Protein AF-V7GQW2-F1 (afdb_monomer)

Structure (mmCIF, N/CA/C/O backbone):
data_AF-V7GQW2-F1
#
_entry.id   AF-V7GQW2-F1
#
loop_
_atom_site.group_PDB
_atom_site.id
_atom_site.type_symbol
_atom_site.label_atom_id
_atom_site.label_alt_id
_atom_site.label_comp_id
_atom_site.label_asym_id
_atom_site.label_entity_id
_atom_site.label_seq_id
_atom_site.pdbx_PDB_ins_code
_atom_site.Cartn_x
_atom_site.Cartn_y
_atom_site.Cartn_z
_atom_site.occupancy
_atom_site.B_iso_or_equiv
_atom_site.auth_seq_id
_atom_site.auth_comp_id
_atom_site.auth_asym_id
_atom_site.auth_atom_id
_atom_site.pdbx_PDB_model_num
ATOM 1 N N . MET A 1 1 ? 15.729 -12.150 -30.121 1.00 49.62 1 MET A N 1
ATOM 2 C CA . MET A 1 1 ? 15.744 -10.876 -29.378 1.00 49.62 1 MET A CA 1
ATOM 3 C C . MET A 1 1 ? 14.547 -10.900 -28.459 1.00 49.62 1 MET A C 1
ATOM 5 O O . MET A 1 1 ? 13.458 -11.187 -28.940 1.00 49.62 1 MET A O 1
ATOM 9 N N . THR A 1 2 ? 14.762 -10.714 -27.164 1.00 74.56 2 THR A N 1
ATOM 10 C CA . THR A 1 2 ? 13.705 -10.472 -26.179 1.00 74.56 2 THR A CA 1
ATOM 11 C C . THR A 1 2 ? 13.134 -9.072 -26.412 1.00 74.56 2 THR A C 1
ATOM 13 O O . THR A 1 2 ? 13.891 -8.141 -26.675 1.00 74.56 2 THR A O 1
ATOM 16 N N . GLN A 1 3 ? 11.809 -8.940 -26.402 1.00 83.50 3 GLN A N 1
ATOM 17 C CA . GLN A 1 3 ? 11.132 -7.644 -26.473 1.00 83.50 3 GLN A CA 1
ATOM 18 C C . GLN A 1 3 ? 11.280 -6.937 -25.112 1.00 83.50 3 GLN A C 1
ATOM 20 O O . GLN A 1 3 ? 11.062 -7.599 -24.096 1.00 83.50 3 GLN A O 1
ATOM 25 N N . PRO A 1 4 ? 11.663 -5.647 -25.069 1.00 86.12 4 PRO A N 1
ATOM 26 C CA . PRO A 1 4 ? 11.745 -4.891 -23.819 1.00 86.12 4 PRO A CA 1
ATOM 27 C C . PRO A 1 4 ? 10.350 -4.640 -23.228 1.00 86.12 4 PRO A C 1
ATOM 29 O O . PRO A 1 4 ? 9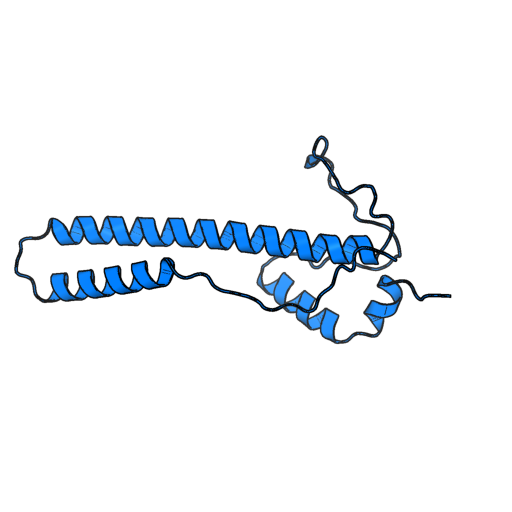.358 -4.611 -23.963 1.00 86.12 4 PRO A O 1
ATOM 32 N N . PHE A 1 5 ? 10.264 -4.458 -21.907 1.00 88.50 5 PHE A N 1
ATOM 33 C CA . PHE A 1 5 ? 8.983 -4.392 -21.191 1.00 88.50 5 PHE A CA 1
ATOM 34 C C . PHE A 1 5 ? 8.099 -3.232 -21.656 1.00 88.50 5 PHE A C 1
ATOM 36 O O . PHE A 1 5 ? 6.913 -3.444 -21.904 1.00 88.50 5 PHE A O 1
ATOM 43 N N . PHE A 1 6 ? 8.667 -2.040 -2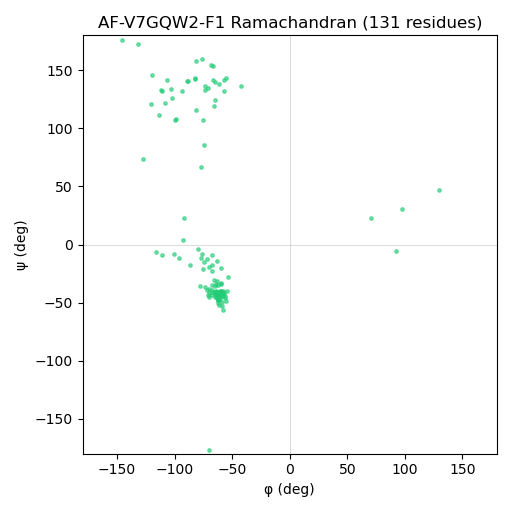1.858 1.00 86.75 6 PHE A N 1
ATOM 44 C CA . PHE A 1 6 ? 7.907 -0.876 -22.331 1.00 86.75 6 PHE A CA 1
ATOM 45 C C . PHE A 1 6 ? 7.140 -1.172 -23.636 1.00 86.75 6 PHE A C 1
ATOM 47 O O . PHE A 1 6 ? 5.966 -0.847 -23.765 1.00 86.75 6 PHE A O 1
ATOM 54 N N . ALA A 1 7 ? 7.765 -1.905 -24.566 1.00 84.44 7 ALA A N 1
ATOM 55 C CA . ALA A 1 7 ? 7.153 -2.278 -25.837 1.00 84.44 7 ALA A CA 1
ATOM 56 C C . ALA A 1 7 ? 6.115 -3.403 -25.700 1.00 84.44 7 ALA A C 1
ATOM 58 O O . ALA A 1 7 ? 5.318 -3.602 -26.612 1.00 84.44 7 ALA A O 1
ATOM 59 N N . PHE A 1 8 ? 6.162 -4.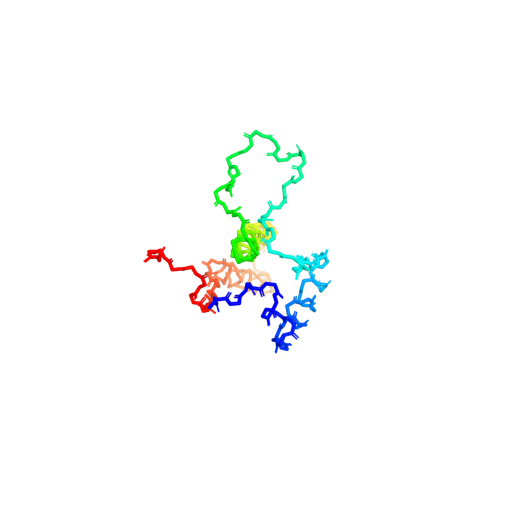197 -24.627 1.00 85.88 8 PHE A N 1
ATOM 60 C CA . PHE A 1 8 ? 5.138 -5.200 -24.318 1.00 85.88 8 PHE A CA 1
ATOM 61 C C . PHE A 1 8 ? 3.885 -4.549 -23.720 1.00 85.88 8 PHE A C 1
ATOM 63 O O . PHE A 1 8 ? 2.774 -4.980 -24.025 1.00 85.88 8 PHE A O 1
ATOM 70 N N . LEU A 1 9 ? 4.061 -3.499 -22.913 1.00 81.12 9 LEU A N 1
ATOM 71 C CA . LEU A 1 9 ? 2.987 -2.838 -22.173 1.00 81.12 9 LEU A CA 1
ATOM 72 C C . LEU A 1 9 ? 1.890 -2.266 -23.085 1.00 81.12 9 LEU A C 1
ATOM 74 O O . LEU A 1 9 ? 0.715 -2.346 -22.740 1.00 81.12 9 LEU A O 1
ATOM 78 N N . ASP A 1 10 ? 2.255 -1.789 -24.279 1.00 71.00 10 ASP A N 1
ATOM 79 C CA . ASP A 1 10 ? 1.309 -1.304 -25.298 1.00 71.00 10 ASP A CA 1
ATOM 80 C C . ASP A 1 10 ? 0.295 -2.367 -25.763 1.00 71.00 10 ASP A C 1
ATOM 82 O O . ASP A 1 10 ? -0.756 -2.035 -26.315 1.00 71.00 10 ASP A O 1
ATOM 86 N N . PHE A 1 11 ? 0.593 -3.652 -25.552 1.00 67.44 11 PHE A N 1
ATOM 87 C CA . PHE A 1 11 ? -0.273 -4.769 -25.930 1.00 67.44 11 PHE A CA 1
ATOM 88 C C . PHE A 1 11 ? -1.085 -5.337 -24.757 1.00 67.44 11 PHE A C 1
ATOM 90 O O . PHE A 1 11 ? -1.963 -6.172 -24.988 1.00 67.44 11 PHE A O 1
ATOM 97 N N . ASP A 1 12 ? -0.820 -4.906 -23.518 1.00 74.69 12 ASP A N 1
ATOM 98 C CA . ASP A 1 12 ? -1.496 -5.408 -22.321 1.00 74.69 12 ASP A CA 1
ATOM 99 C C . ASP A 1 12 ? -2.604 -4.445 -21.866 1.00 74.69 12 ASP A C 1
ATOM 101 O O . ASP A 1 12 ? -2.360 -3.380 -21.297 1.00 74.69 12 ASP A O 1
ATOM 105 N N . SER A 1 13 ? -3.860 -4.848 -22.080 1.00 63.03 13 SER A N 1
ATOM 106 C CA . SER A 1 13 ? -5.039 -4.066 -21.691 1.00 63.03 13 SER A CA 1
ATOM 107 C C . SER A 1 13 ? -5.172 -3.843 -20.179 1.00 63.03 13 SER A C 1
ATOM 109 O O . SER A 1 13 ? -5.964 -3.002 -19.765 1.00 63.03 13 SER A O 1
ATOM 111 N N . ASN A 1 14 ? -4.428 -4.574 -19.342 1.00 78.44 14 ASN A N 1
ATOM 112 C CA . ASN A 1 14 ? -4.492 -4.421 -17.886 1.00 78.44 14 ASN A CA 1
ATOM 113 C C . ASN A 1 14 ? -3.737 -3.182 -17.381 1.00 78.44 14 ASN A C 1
ATOM 115 O O . ASN A 1 14 ? -3.895 -2.800 -16.219 1.00 78.44 14 ASN A O 1
ATOM 119 N N . TRP A 1 15 ? -2.925 -2.532 -18.224 1.00 85.12 15 TRP A N 1
ATOM 120 C CA . TRP A 1 15 ? -2.231 -1.310 -17.822 1.00 85.12 15 TRP A CA 1
ATOM 121 C C . TRP A 1 15 ? -3.208 -0.164 -17.514 1.00 85.12 15 TRP A C 1
ATOM 123 O O . TRP A 1 15 ? -2.990 0.606 -16.578 1.00 85.12 15 TRP A O 1
ATOM 133 N N . ASP A 1 16 ? -4.334 -0.089 -18.224 1.00 86.56 16 ASP A N 1
ATOM 134 C CA . ASP A 1 16 ? -5.351 0.936 -17.975 1.00 86.56 16 ASP A CA 1
ATOM 135 C C . ASP A 1 16 ? -6.048 0.759 -16.616 1.00 86.56 16 ASP A C 1
ATOM 137 O O . ASP A 1 16 ? -6.310 1.749 -15.931 1.00 86.56 16 ASP A O 1
ATOM 141 N N . ASP A 1 17 ? -6.253 -0.479 -16.157 1.00 89.31 17 ASP A N 1
ATOM 142 C CA . ASP A 1 17 ? -6.793 -0.749 -14.818 1.00 89.31 17 ASP A CA 1
ATOM 143 C C . ASP A 1 17 ? -5.837 -0.265 -13.717 1.00 89.31 17 ASP A C 1
ATOM 145 O O . ASP A 1 17 ? -6.266 0.331 -12.721 1.00 89.31 17 ASP A O 1
ATOM 149 N N . ALA A 1 18 ? -4.526 -0.456 -13.910 1.00 89.38 18 ALA A N 1
ATOM 150 C CA . ALA A 1 18 ? -3.515 0.062 -12.993 1.00 89.38 18 ALA A CA 1
ATOM 151 C C . ALA A 1 18 ? -3.516 1.601 -12.960 1.00 89.38 18 ALA A C 1
ATOM 153 O O . ALA A 1 18 ? -3.507 2.186 -11.873 1.00 89.38 18 ALA A O 1
ATOM 154 N N . LYS A 1 19 ? -3.612 2.268 -14.122 1.00 90.75 19 LYS A N 1
ATOM 155 C CA . LYS A 1 19 ? -3.734 3.736 -14.196 1.00 90.75 19 LYS A CA 1
ATOM 156 C C . LYS A 1 19 ? -4.973 4.247 -13.467 1.00 90.75 19 LYS A C 1
ATOM 158 O O . LYS A 1 19 ? -4.882 5.244 -12.756 1.00 90.75 19 LYS A O 1
ATOM 163 N N . ILE A 1 20 ? -6.119 3.574 -13.609 1.00 92.06 20 ILE A N 1
ATOM 164 C CA . ILE A 1 20 ? -7.357 3.953 -12.910 1.00 92.06 20 ILE A CA 1
ATOM 165 C C . ILE A 1 20 ? -7.156 3.875 -11.394 1.00 92.06 20 ILE A C 1
ATOM 167 O O . ILE A 1 20 ? -7.512 4.816 -10.683 1.00 92.06 20 ILE A O 1
ATOM 171 N N . ALA A 1 21 ? -6.568 2.786 -10.891 1.00 93.00 21 ALA A N 1
ATOM 172 C CA . ALA A 1 21 ? -6.319 2.621 -9.461 1.00 93.00 21 ALA A CA 1
ATOM 173 C C . ALA A 1 21 ? -5.361 3.692 -8.908 1.00 93.00 21 ALA A C 1
ATOM 175 O O . ALA A 1 21 ? -5.631 4.271 -7.853 1.00 93.00 21 ALA A O 1
ATOM 176 N N . LEU A 1 22 ? -4.280 3.995 -9.633 1.00 94.81 22 LEU A N 1
ATOM 177 C CA . LEU A 1 22 ? -3.325 5.046 -9.268 1.00 94.81 22 LEU A CA 1
ATOM 178 C C . LEU A 1 22 ? -3.975 6.435 -9.303 1.00 94.81 22 LEU A C 1
ATOM 180 O O . LEU A 1 22 ? -3.880 7.178 -8.326 1.00 94.81 22 LEU A O 1
ATOM 184 N N . GLY A 1 23 ? -4.747 6.737 -10.348 1.00 94.94 23 GLY A N 1
ATOM 185 C CA . GLY A 1 23 ? -5.498 7.986 -10.458 1.00 94.94 23 GLY A CA 1
ATOM 186 C C . GLY A 1 23 ? -6.522 8.167 -9.332 1.00 94.94 23 GLY A C 1
ATOM 187 O O . GLY A 1 23 ? -6.624 9.250 -8.761 1.00 94.94 23 GLY A O 1
ATOM 188 N N . MET A 1 24 ? -7.230 7.103 -8.929 1.00 95.50 24 MET A N 1
ATOM 189 C CA . MET A 1 24 ? -8.119 7.131 -7.755 1.00 95.50 24 MET A CA 1
ATOM 190 C C . MET A 1 24 ? -7.366 7.384 -6.444 1.00 95.50 24 MET A C 1
ATOM 192 O O . MET A 1 24 ? -7.919 7.994 -5.528 1.00 95.50 24 MET A O 1
ATOM 196 N N . ALA A 1 25 ? -6.116 6.928 -6.350 1.00 95.44 25 ALA A N 1
ATOM 197 C CA . ALA A 1 25 ? -5.230 7.207 -5.225 1.00 95.44 25 ALA A CA 1
ATOM 198 C C . ALA A 1 25 ? -4.579 8.604 -5.296 1.00 95.44 25 ALA A C 1
ATOM 200 O O . ALA A 1 25 ? -3.883 8.988 -4.357 1.00 95.44 25 ALA A O 1
ATOM 201 N N . GLY A 1 26 ? -4.806 9.368 -6.373 1.00 96.12 26 GLY A N 1
ATOM 202 C CA . GLY A 1 26 ? -4.167 10.664 -6.610 1.00 96.12 26 GLY A CA 1
ATOM 203 C C . GLY A 1 26 ? -2.676 10.557 -6.943 1.00 96.12 26 GLY A C 1
ATOM 204 O O . GLY A 1 26 ? -1.935 11.510 -6.717 1.00 96.12 26 GLY A O 1
ATOM 205 N N . ILE A 1 27 ? -2.235 9.395 -7.429 1.00 94.88 27 ILE A N 1
ATOM 206 C CA . ILE A 1 27 ? -0.860 9.122 -7.845 1.00 94.88 27 ILE A CA 1
ATOM 207 C C . ILE A 1 27 ? -0.819 9.190 -9.370 1.00 94.88 27 ILE A C 1
ATOM 209 O O . ILE A 1 27 ? -1.589 8.498 -10.037 1.00 94.88 27 ILE A O 1
ATOM 213 N N . GLU A 1 28 ? 0.083 10.004 -9.914 1.00 92.81 28 GLU A N 1
ATOM 214 C CA . GLU A 1 28 ? 0.322 10.028 -11.356 1.00 92.81 28 GLU A CA 1
ATOM 215 C C . GLU A 1 28 ? 0.903 8.672 -11.794 1.00 92.81 28 GLU A C 1
ATOM 217 O O . GLU A 1 28 ? 1.902 8.230 -11.210 1.00 92.81 28 GLU A O 1
ATOM 222 N N . PRO A 1 29 ? 0.289 7.969 -12.764 1.00 90.38 29 PRO A N 1
ATOM 223 C CA . PRO A 1 29 ? 0.814 6.695 -13.229 1.00 90.38 29 PRO A CA 1
ATOM 224 C C . PRO A 1 29 ? 2.218 6.849 -13.834 1.00 90.38 29 PRO A C 1
ATOM 226 O O . PRO A 1 29 ? 2.452 7.792 -14.586 1.00 90.38 29 PRO A O 1
ATOM 229 N N . PRO A 1 30 ? 3.156 5.928 -13.555 1.00 88.31 30 PRO A N 1
ATOM 230 C CA . PRO A 1 30 ? 4.479 5.974 -14.165 1.00 88.31 30 PRO A CA 1
ATOM 231 C C . PRO A 1 30 ? 4.397 5.717 -15.670 1.00 88.31 30 PRO A C 1
ATOM 233 O O . PRO A 1 30 ? 3.650 4.851 -16.120 1.00 88.31 30 PRO A O 1
ATOM 236 N N . GLU A 1 31 ? 5.204 6.428 -16.447 1.00 86.50 31 GLU A N 1
ATOM 237 C CA . GLU A 1 31 ? 5.306 6.208 -17.887 1.00 86.50 31 GLU A CA 1
ATOM 238 C C . GLU A 1 31 ? 6.382 5.155 -18.205 1.00 86.50 31 GLU A C 1
ATOM 240 O O . GLU A 1 31 ? 7.445 5.090 -17.581 1.00 86.50 31 GLU A O 1
ATOM 245 N N . PHE A 1 32 ? 6.089 4.303 -19.189 1.00 88.56 32 PHE A N 1
ATOM 246 C CA . PHE A 1 32 ? 7.031 3.340 -19.759 1.00 88.56 32 PHE A CA 1
ATOM 247 C C . PHE A 1 32 ? 7.047 3.532 -21.277 1.00 88.56 32 PHE A C 1
ATOM 249 O O . PHE A 1 32 ? 6.463 2.748 -22.015 1.00 88.56 32 PHE A O 1
ATOM 256 N N . ASP A 1 33 ? 7.667 4.616 -21.730 1.00 88.94 33 ASP A N 1
ATOM 257 C CA . ASP A 1 33 ? 7.798 4.992 -23.144 1.00 88.94 33 ASP A CA 1
ATOM 258 C C . ASP A 1 33 ? 9.137 4.550 -23.765 1.00 88.94 33 ASP A C 1
ATOM 260 O O . ASP A 1 33 ? 9.308 4.557 -24.985 1.00 88.94 33 ASP A O 1
ATOM 264 N N . ASP A 1 34 ? 10.077 4.125 -22.923 1.00 89.69 34 ASP A N 1
ATOM 265 C CA . ASP A 1 34 ? 11.401 3.656 -23.303 1.00 89.69 34 ASP A CA 1
ATOM 266 C C . ASP A 1 34 ? 11.924 2.537 -22.399 1.00 89.69 34 ASP A C 1
ATOM 268 O O . ASP A 1 34 ? 11.313 2.181 -21.391 1.00 89.69 34 ASP A O 1
ATOM 272 N N . ASP A 1 35 ? 13.100 2.011 -22.752 1.00 92.31 35 ASP A N 1
ATOM 273 C CA . ASP A 1 35 ? 13.777 0.951 -22.009 1.00 92.31 35 ASP A CA 1
ATOM 274 C C . ASP A 1 35 ? 14.771 1.456 -20.951 1.00 92.31 35 ASP A C 1
ATOM 276 O O . ASP A 1 35 ? 15.709 0.742 -20.615 1.00 92.31 35 ASP A O 1
ATOM 280 N N . ARG A 1 36 ? 14.643 2.692 -20.450 1.00 91.69 36 ARG A N 1
ATOM 281 C CA . ARG A 1 36 ? 15.534 3.190 -19.387 1.00 91.69 36 ARG A CA 1
ATOM 282 C C . ARG A 1 36 ? 15.160 2.603 -18.022 1.00 91.69 36 ARG A C 1
ATOM 284 O O . ARG A 1 36 ? 14.030 2.186 -17.785 1.00 91.69 36 ARG A O 1
ATOM 291 N N . GLY A 1 37 ? 16.120 2.632 -17.101 1.00 90.88 37 GLY A N 1
ATOM 292 C CA . GLY A 1 37 ? 15.910 2.331 -15.686 1.00 90.88 37 GLY A CA 1
ATOM 293 C C . GLY A 1 37 ? 15.088 3.397 -14.942 1.00 90.88 37 GLY A C 1
ATOM 294 O O . GLY A 1 37 ? 14.607 4.360 -15.550 1.00 90.88 37 GLY A O 1
ATOM 295 N N . PRO A 1 38 ? 14.905 3.232 -13.619 1.00 91.44 38 PRO A N 1
ATOM 296 C CA . PRO A 1 38 ? 14.244 4.21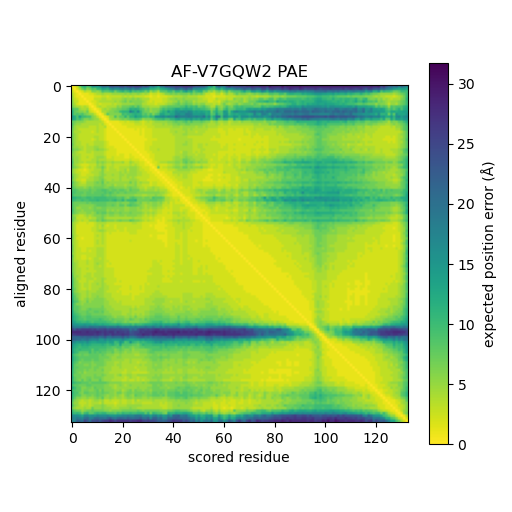6 -12.772 1.00 91.44 38 PRO A CA 1
ATOM 297 C C . PRO A 1 38 ? 15.040 5.522 -12.693 1.00 91.44 38 PRO A C 1
ATOM 299 O O . PRO A 1 38 ? 16.264 5.523 -12.556 1.00 91.44 38 PRO A O 1
ATOM 302 N N . GLU A 1 39 ? 14.315 6.636 -12.730 1.00 89.12 39 GLU A N 1
ATOM 303 C CA . GLU A 1 39 ? 14.859 7.968 -12.485 1.00 89.12 39 GLU A CA 1
ATOM 304 C C . GLU A 1 39 ? 14.461 8.417 -11.081 1.00 89.12 39 GLU A C 1
ATOM 306 O O . GLU A 1 39 ? 13.310 8.266 -10.669 1.00 89.12 39 GLU A O 1
ATOM 311 N N . PHE A 1 40 ? 15.426 8.952 -10.336 1.00 89.56 40 PHE A N 1
ATOM 312 C CA . PHE A 1 40 ? 15.218 9.369 -8.956 1.00 89.56 40 PHE A CA 1
ATOM 313 C C . PHE A 1 40 ? 15.289 10.892 -8.854 1.00 89.56 40 PHE A C 1
ATOM 315 O O . PHE A 1 40 ? 16.230 11.488 -9.389 1.00 89.56 40 PHE A O 1
ATOM 322 N N . PRO A 1 41 ? 14.326 11.533 -8.176 1.00 88.44 41 PRO A N 1
ATOM 323 C CA . PRO A 1 41 ? 14.384 12.964 -7.932 1.00 88.44 41 PRO A CA 1
ATOM 324 C C . PRO A 1 41 ? 15.544 13.316 -6.987 1.00 88.44 41 PRO A C 1
ATOM 326 O O . PRO A 1 41 ? 15.999 12.498 -6.182 1.00 88.44 41 PRO A O 1
ATOM 329 N N . SER A 1 42 ? 16.049 14.547 -7.105 1.00 88.62 42 SER A N 1
ATOM 330 C CA . SER A 1 42 ? 17.255 14.996 -6.394 1.00 88.62 42 SER A CA 1
ATOM 331 C C . SER A 1 42 ? 17.080 15.090 -4.875 1.00 88.62 42 SER A C 1
ATOM 333 O O . SER A 1 42 ? 18.058 15.116 -4.138 1.00 88.62 42 SER A O 1
ATOM 335 N N . ASP A 1 43 ? 15.847 15.122 -4.375 1.00 91.38 43 ASP A N 1
ATOM 336 C CA . ASP A 1 43 ? 15.543 15.078 -2.942 1.00 91.38 43 ASP A CA 1
ATOM 337 C C . ASP A 1 43 ? 15.783 13.697 -2.309 1.00 91.38 43 ASP A C 1
ATOM 339 O O . ASP A 1 43 ? 15.846 13.591 -1.084 1.00 91.38 43 ASP A O 1
ATOM 343 N N . LEU A 1 44 ? 15.979 12.657 -3.125 1.00 89.19 44 LEU A N 1
ATOM 344 C CA . LEU A 1 44 ? 16.416 11.332 -2.682 1.00 89.19 44 LEU A CA 1
ATOM 345 C C . LEU A 1 44 ? 17.944 11.154 -2.744 1.00 89.19 44 LEU A C 1
ATOM 347 O O . LEU A 1 44 ? 18.446 10.060 -2.466 1.00 89.19 44 LEU A O 1
ATOM 351 N N . GLU A 1 45 ? 18.701 12.201 -3.095 1.00 82.81 45 GLU A N 1
ATOM 352 C CA . GLU A 1 45 ? 20.165 12.156 -3.084 1.00 82.81 45 GLU A CA 1
ATOM 353 C C . GLU A 1 45 ? 20.702 11.788 -1.690 1.00 82.81 45 GLU A C 1
ATOM 355 O O . GLU A 1 45 ? 20.307 12.343 -0.665 1.00 82.81 45 GLU A O 1
ATOM 360 N N . GLY A 1 46 ? 21.638 10.835 -1.656 1.00 84.06 46 GLY A N 1
ATOM 361 C CA . GLY A 1 46 ? 22.245 10.330 -0.420 1.00 84.06 46 GLY A CA 1
ATOM 362 C C . GLY A 1 46 ? 21.558 9.101 0.182 1.00 84.06 46 GLY A C 1
ATOM 363 O O . GLY A 1 46 ? 22.097 8.525 1.129 1.00 84.06 46 GLY A O 1
ATOM 364 N N . LEU A 1 47 ? 20.424 8.660 -0.371 1.00 90.25 47 LEU A N 1
ATOM 365 C CA . LEU A 1 47 ? 19.844 7.352 -0.063 1.00 90.25 47 LEU A CA 1
ATOM 366 C C . LEU A 1 47 ? 20.524 6.235 -0.869 1.00 90.25 47 LEU A C 1
ATOM 368 O O . LEU A 1 47 ? 21.117 6.465 -1.924 1.00 90.25 47 LEU A O 1
ATOM 372 N N . GLU A 1 48 ? 20.418 5.000 -0.375 1.00 89.81 48 GLU A 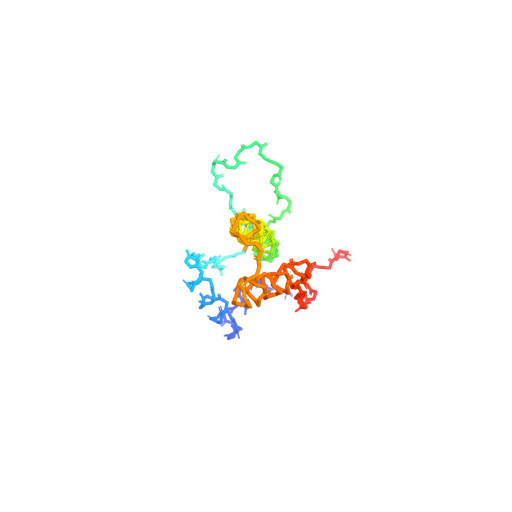N 1
ATOM 373 C CA . GLU A 1 48 ? 20.834 3.809 -1.118 1.00 89.81 48 GLU A CA 1
ATOM 374 C C . GLU A 1 48 ? 19.807 3.513 -2.220 1.00 89.81 48 GLU A C 1
ATOM 376 O O . GLU A 1 48 ? 18.841 2.775 -2.030 1.00 89.81 48 GLU A O 1
ATOM 381 N N . LEU A 1 49 ? 19.987 4.161 -3.372 1.00 89.56 49 LEU A N 1
ATOM 382 C CA . LEU A 1 49 ? 19.123 3.993 -4.535 1.00 89.56 49 LEU A CA 1
ATOM 383 C C . LEU A 1 49 ? 19.531 2.743 -5.332 1.00 89.56 49 LEU A C 1
ATOM 385 O O . LEU A 1 49 ? 20.728 2.480 -5.489 1.00 89.56 49 LEU A O 1
ATOM 389 N N . PRO A 1 50 ? 18.575 1.977 -5.889 1.00 89.38 50 PRO A N 1
ATOM 390 C CA . PRO A 1 50 ? 18.856 0.762 -6.650 1.00 89.38 50 PRO A CA 1
ATOM 391 C C . PRO A 1 50 ? 19.351 1.091 -8.069 1.00 89.38 50 PRO A C 1
ATOM 393 O O . PRO A 1 50 ? 18.715 0.775 -9.069 1.00 89.38 50 PRO A O 1
ATOM 396 N N . THR A 1 51 ? 20.535 1.696 -8.162 1.00 86.12 51 THR A N 1
ATOM 397 C CA . THR A 1 51 ? 21.176 2.133 -9.417 1.00 86.12 51 THR A CA 1
ATOM 398 C C . THR A 1 51 ? 21.610 0.986 -10.333 1.00 86.12 51 THR A C 1
ATOM 400 O O . THR A 1 51 ? 21.998 1.220 -11.473 1.00 86.12 51 THR A O 1
ATOM 403 N N . HIS A 1 52 ? 21.543 -0.258 -9.850 1.00 88.25 52 HIS A N 1
ATOM 404 C CA . HIS A 1 52 ? 21.790 -1.462 -10.643 1.00 88.25 52 HIS A CA 1
ATOM 405 C C . HIS A 1 52 ? 20.634 -1.802 -11.597 1.00 88.25 52 HIS A C 1
ATOM 407 O O . HIS A 1 52 ? 20.820 -2.622 -12.491 1.00 88.25 52 HIS A O 1
ATOM 413 N N . LEU A 1 53 ? 19.453 -1.205 -11.408 1.00 91.56 53 LEU A N 1
ATOM 414 C CA . LEU A 1 53 ? 18.315 -1.354 -12.309 1.00 91.56 53 LEU A CA 1
ATOM 415 C C . LEU A 1 53 ? 18.503 -0.403 -13.490 1.00 91.56 53 LEU A C 1
ATOM 417 O O . LEU A 1 53 ? 18.535 0.813 -13.311 1.00 91.56 53 LEU A O 1
ATOM 421 N N . THR A 1 54 ? 18.656 -0.949 -14.693 1.00 91.31 54 THR A N 1
ATOM 422 C CA . THR A 1 54 ? 19.050 -0.161 -15.872 1.00 91.31 54 THR A CA 1
ATOM 423 C C . THR A 1 54 ? 18.000 -0.117 -16.973 1.00 91.31 54 THR A C 1
ATOM 425 O O . THR A 1 54 ? 18.201 0.614 -17.940 1.00 91.31 54 THR A O 1
ATOM 428 N N . ASP A 1 55 ? 16.908 -0.872 -16.838 1.00 92.75 55 ASP A N 1
ATOM 429 C CA . ASP A 1 55 ? 15.912 -1.081 -17.887 1.00 92.75 55 ASP A CA 1
ATOM 430 C C . ASP A 1 55 ? 14.457 -0.879 -17.424 1.00 92.75 55 ASP A C 1
ATOM 432 O O . ASP A 1 55 ? 14.163 -0.679 -16.237 1.00 92.75 55 ASP A O 1
ATOM 436 N N . SER A 1 56 ? 13.530 -0.918 -18.389 1.00 91.88 56 SER A N 1
ATOM 437 C CA . SER A 1 56 ? 12.110 -0.647 -18.135 1.00 91.88 56 SER A CA 1
ATOM 438 C C . SER A 1 56 ? 11.445 -1.680 -17.230 1.00 91.88 56 SER A C 1
ATOM 440 O O . SER A 1 56 ? 10.541 -1.328 -16.469 1.00 91.88 56 SER A O 1
ATOM 442 N N . ILE A 1 57 ? 11.903 -2.937 -17.263 1.00 92.81 57 ILE A N 1
ATOM 443 C CA . ILE A 1 57 ? 11.402 -3.973 -16.357 1.00 92.81 57 ILE A CA 1
ATOM 444 C C . ILE A 1 57 ? 11.876 -3.711 -14.928 1.00 92.81 57 ILE A C 1
ATOM 446 O O . ILE A 1 57 ? 11.048 -3.702 -14.022 1.00 92.81 57 ILE A O 1
ATOM 450 N N . GLY A 1 58 ? 13.152 -3.370 -14.717 1.00 92.69 58 GLY A N 1
ATOM 451 C CA . GLY A 1 58 ? 13.656 -2.984 -13.400 1.00 92.69 58 GLY A CA 1
ATOM 452 C C . GLY A 1 58 ? 12.905 -1.780 -12.825 1.00 92.69 58 GLY A C 1
ATOM 453 O O . GLY A 1 58 ? 12.540 -1.776 -11.647 1.00 92.69 58 GLY A O 1
ATOM 454 N N . ARG A 1 59 ? 12.586 -0.786 -13.666 1.00 92.56 59 ARG A N 1
ATOM 455 C CA . ARG A 1 59 ? 11.736 0.354 -13.283 1.00 92.56 59 ARG A CA 1
ATOM 456 C C . ARG A 1 59 ? 10.327 -0.089 -12.865 1.00 92.56 59 ARG A C 1
ATOM 458 O O . ARG A 1 59 ? 9.817 0.389 -11.849 1.00 92.56 59 ARG A O 1
ATOM 465 N N . ALA A 1 60 ? 9.705 -1.013 -13.597 1.00 92.44 60 ALA A N 1
ATOM 466 C CA . ALA A 1 60 ? 8.368 -1.523 -13.281 1.00 92.44 60 ALA A CA 1
ATOM 467 C C . ALA A 1 60 ? 8.353 -2.340 -11.981 1.00 92.44 60 ALA A C 1
ATOM 469 O O . ALA A 1 60 ? 7.495 -2.140 -11.122 1.00 92.44 60 ALA A O 1
ATOM 470 N N . GLU A 1 61 ? 9.341 -3.210 -11.790 1.00 94.00 61 GLU A N 1
ATOM 471 C CA . GLU A 1 61 ? 9.467 -4.014 -10.579 1.00 94.00 61 GLU A CA 1
ATOM 472 C C . GLU A 1 61 ? 9.691 -3.154 -9.327 1.00 94.00 61 GLU A C 1
ATOM 474 O O . GLU A 1 61 ? 9.078 -3.412 -8.287 1.00 94.00 61 GLU A O 1
ATOM 479 N N . LEU A 1 62 ? 10.547 -2.127 -9.425 1.00 93.62 62 LEU A N 1
ATOM 480 C CA . LEU A 1 62 ? 10.779 -1.168 -8.344 1.00 93.62 62 LEU A CA 1
ATOM 481 C C . LEU A 1 62 ? 9.510 -0.376 -8.018 1.00 93.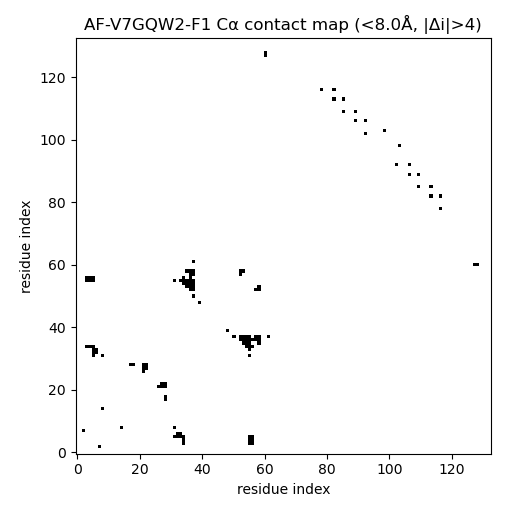62 62 LEU A C 1
ATOM 483 O O . LEU A 1 62 ? 9.197 -0.171 -6.848 1.00 93.62 62 LEU A O 1
ATOM 487 N N . THR A 1 63 ? 8.752 0.026 -9.041 1.00 93.38 63 THR A N 1
ATOM 488 C CA . THR A 1 63 ? 7.468 0.719 -8.863 1.00 93.38 63 THR A CA 1
ATOM 489 C C . THR A 1 63 ? 6.525 -0.095 -7.977 1.00 93.38 63 THR A C 1
ATOM 491 O O . THR A 1 63 ? 5.969 0.438 -7.015 1.00 93.38 63 THR A O 1
ATOM 494 N N . VAL A 1 64 ? 6.365 -1.394 -8.259 1.00 94.00 64 VAL A N 1
ATOM 495 C CA . VAL A 1 64 ? 5.504 -2.276 -7.455 1.00 94.00 64 VAL A CA 1
ATOM 496 C C . VAL A 1 64 ? 5.987 -2.342 -6.004 1.00 94.00 64 VAL A C 1
ATOM 498 O O . VAL A 1 64 ? 5.172 -2.221 -5.089 1.00 94.00 64 VAL A O 1
ATOM 501 N N . GLU A 1 65 ? 7.295 -2.473 -5.768 1.00 94.00 65 GLU A N 1
ATOM 502 C CA . GLU A 1 65 ? 7.852 -2.483 -4.408 1.00 94.00 65 GLU A CA 1
ATOM 503 C C . GLU A 1 65 ? 7.567 -1.185 -3.649 1.00 94.00 65 GLU A C 1
ATOM 505 O O . GLU A 1 65 ? 7.084 -1.233 -2.516 1.00 94.00 65 GLU A O 1
ATOM 510 N N . CYS A 1 66 ? 7.794 -0.030 -4.278 1.00 93.75 66 CYS A N 1
ATOM 511 C CA . CYS A 1 66 ? 7.523 1.267 -3.666 1.00 93.75 66 CYS A CA 1
ATOM 512 C C . CYS A 1 66 ? 6.035 1.445 -3.324 1.00 93.75 66 CYS A C 1
ATOM 514 O O . CYS A 1 66 ? 5.711 1.939 -2.243 1.00 93.75 66 CYS A O 1
ATOM 516 N N . LEU A 1 67 ? 5.121 1.010 -4.200 1.00 94.88 67 LEU A N 1
ATOM 517 C CA . LEU A 1 67 ? 3.679 1.074 -3.944 1.00 94.88 67 LEU A CA 1
ATOM 518 C C . LEU A 1 67 ? 3.260 0.177 -2.773 1.00 94.88 67 LEU A C 1
ATOM 520 O O . LEU A 1 67 ? 2.447 0.591 -1.944 1.00 94.88 67 LEU A O 1
ATOM 524 N N . LEU A 1 68 ? 3.822 -1.030 -2.667 1.00 94.75 68 LEU A N 1
ATOM 525 C CA . LEU A 1 68 ? 3.540 -1.936 -1.551 1.00 94.75 68 LEU A CA 1
ATOM 526 C C . LEU A 1 68 ? 4.085 -1.404 -0.225 1.00 94.75 68 LEU A C 1
ATOM 528 O O . LEU A 1 68 ? 3.384 -1.473 0.789 1.00 94.75 68 LEU A O 1
ATOM 532 N N . GLU A 1 69 ? 5.290 -0.837 -0.229 1.00 95.38 69 GLU A N 1
ATOM 533 C CA . GLU A 1 69 ? 5.889 -0.210 0.951 1.00 95.38 69 GLU A CA 1
ATOM 534 C C . GLU A 1 69 ? 5.055 0.995 1.414 1.00 95.38 69 GLU A C 1
ATOM 536 O O . GLU A 1 69 ? 4.694 1.105 2.593 1.00 95.38 69 GLU A O 1
ATOM 541 N N . ALA A 1 70 ? 4.655 1.860 0.476 1.00 95.75 70 ALA A N 1
ATOM 542 C CA . ALA A 1 70 ? 3.808 3.016 0.751 1.00 95.75 70 ALA A CA 1
ATOM 543 C C . ALA A 1 70 ? 2.433 2.600 1.300 1.00 95.75 70 ALA A C 1
ATOM 545 O O . ALA A 1 70 ? 1.993 3.115 2.333 1.00 95.75 70 ALA A O 1
ATOM 546 N N . ALA A 1 71 ? 1.770 1.629 0.663 1.00 95.69 71 ALA A N 1
ATOM 547 C CA . ALA A 1 71 ? 0.478 1.114 1.109 1.00 95.69 71 ALA A CA 1
ATOM 548 C C . ALA A 1 71 ? 0.565 0.478 2.505 1.00 95.69 71 ALA A C 1
ATOM 550 O O . ALA A 1 71 ? -0.297 0.725 3.353 1.00 95.69 71 ALA A O 1
ATOM 551 N N . THR A 1 72 ? 1.623 -0.294 2.773 1.00 95.44 72 THR A N 1
ATOM 552 C CA . THR A 1 72 ? 1.874 -0.924 4.078 1.00 95.44 72 THR A CA 1
ATOM 553 C C . THR A 1 72 ? 2.070 0.129 5.165 1.00 95.44 72 THR A C 1
ATOM 555 O O . THR A 1 72 ? 1.426 0.077 6.220 1.00 95.44 72 THR A O 1
ATOM 558 N N . THR A 1 73 ? 2.902 1.133 4.889 1.00 97.12 73 THR A N 1
ATOM 559 C CA . THR A 1 73 ? 3.179 2.232 5.817 1.00 97.12 73 THR A CA 1
ATOM 560 C C . THR A 1 73 ? 1.920 3.046 6.113 1.00 97.12 73 THR A C 1
ATOM 562 O O . THR A 1 73 ? 1.585 3.272 7.283 1.00 97.12 73 THR A O 1
ATOM 565 N N . LEU A 1 74 ? 1.168 3.430 5.077 1.00 97.44 74 LEU A N 1
ATOM 566 C CA . LEU A 1 74 ? -0.066 4.200 5.221 1.00 97.44 74 LEU A CA 1
ATOM 567 C C . LEU A 1 74 ? -1.146 3.413 5.974 1.00 97.44 74 LEU A C 1
ATOM 569 O O . LEU A 1 74 ? -1.783 3.957 6.879 1.00 97.44 74 LEU A O 1
ATOM 573 N N . ALA A 1 75 ? -1.316 2.122 5.677 1.00 97.06 75 ALA A N 1
ATOM 574 C CA . ALA A 1 75 ? -2.234 1.256 6.413 1.00 97.06 75 ALA A CA 1
ATOM 575 C C . ALA A 1 75 ? -1.878 1.196 7.907 1.00 97.06 75 ALA A C 1
ATOM 577 O O . ALA A 1 75 ? -2.768 1.277 8.758 1.00 97.06 75 ALA A O 1
ATOM 578 N N . GLY A 1 76 ? -0.584 1.129 8.238 1.00 97.19 76 GLY A N 1
ATOM 579 C CA . GLY A 1 76 ? -0.094 1.193 9.614 1.00 97.19 76 GLY A CA 1
ATOM 580 C C . GLY A 1 76 ? -0.421 2.519 10.309 1.00 97.19 76 GLY A C 1
ATOM 581 O O . GLY A 1 76 ? -0.874 2.516 11.456 1.00 97.19 76 GLY A O 1
ATOM 582 N N . ILE A 1 77 ? -0.245 3.652 9.622 1.00 98.25 77 ILE A N 1
ATOM 583 C CA . ILE A 1 77 ? -0.603 4.984 10.141 1.00 98.25 77 ILE A CA 1
ATOM 584 C C . ILE A 1 77 ? -2.112 5.077 10.402 1.00 98.25 77 ILE A C 1
ATOM 586 O O . ILE A 1 77 ? -2.519 5.430 11.510 1.00 98.25 77 ILE A O 1
ATOM 590 N N . ILE A 1 78 ? -2.941 4.704 9.420 1.00 98.25 78 ILE A N 1
ATOM 591 C CA . ILE A 1 78 ? -4.409 4.711 9.532 1.00 98.25 78 ILE A CA 1
ATOM 592 C C . ILE A 1 78 ? -4.864 3.827 10.696 1.00 98.25 78 ILE A C 1
ATOM 594 O O . ILE A 1 78 ? -5.761 4.208 11.450 1.00 98.25 78 ILE A O 1
ATOM 598 N N . ASN A 1 79 ? -4.254 2.651 10.858 1.00 98.44 79 ASN A N 1
ATOM 599 C CA . ASN A 1 79 ? -4.565 1.739 11.950 1.00 98.44 79 ASN A CA 1
ATOM 600 C C . ASN A 1 79 ? -4.277 2.382 13.313 1.00 98.44 79 ASN A C 1
ATOM 602 O O . ASN A 1 79 ? -5.179 2.456 14.149 1.00 98.44 79 ASN A O 1
ATOM 606 N N . ARG A 1 80 ? -3.063 2.916 13.512 1.00 98.25 80 ARG A N 1
ATOM 607 C CA . ARG A 1 80 ? -2.682 3.595 14.762 1.00 98.25 80 ARG A CA 1
ATOM 608 C C . ARG A 1 80 ? -3.605 4.767 15.078 1.00 98.25 80 ARG A C 1
ATOM 610 O O . ARG A 1 80 ? -4.050 4.881 16.216 1.00 98.25 80 ARG A O 1
ATOM 617 N N . TYR A 1 81 ? -3.932 5.586 14.078 1.00 98.50 81 TYR A N 1
ATOM 618 C CA . TYR A 1 81 ? -4.867 6.699 14.233 1.00 98.50 81 TYR A CA 1
ATOM 619 C C . TYR A 1 81 ? -6.248 6.217 14.699 1.00 98.50 81 TYR A C 1
ATOM 621 O O . TYR A 1 81 ? -6.732 6.648 15.742 1.00 98.50 81 TYR A O 1
ATOM 629 N N . LYS A 1 82 ? -6.848 5.245 13.998 1.00 98.38 82 LYS A N 1
ATOM 630 C CA . LYS A 1 82 ? -8.163 4.694 14.369 1.00 98.38 82 LYS A CA 1
ATOM 631 C C . LYS A 1 82 ? -8.165 4.073 15.764 1.00 98.38 82 LYS A C 1
ATOM 633 O O . LYS A 1 82 ? -9.126 4.244 16.506 1.00 98.38 82 LYS A O 1
ATOM 638 N N . ARG A 1 83 ? -7.101 3.352 16.132 1.00 98.25 83 ARG A N 1
ATOM 639 C CA . ARG A 1 83 ? -6.964 2.775 17.476 1.00 98.25 83 ARG A CA 1
ATOM 640 C C . ARG A 1 83 ? -6.876 3.858 18.541 1.00 98.25 83 ARG A C 1
ATOM 642 O O . ARG A 1 83 ? -7.474 3.681 19.595 1.00 98.25 83 ARG A O 1
ATOM 649 N N . LYS A 1 84 ? -6.151 4.948 18.287 1.00 98.19 84 LYS A N 1
ATOM 650 C CA . LYS A 1 84 ? -6.051 6.069 19.224 1.00 98.19 84 LYS A CA 1
ATOM 651 C C . LYS A 1 84 ? -7.438 6.643 19.529 1.00 98.19 84 LYS A C 1
ATOM 653 O O . LYS A 1 84 ? -7.849 6.602 20.680 1.00 98.19 84 LYS A O 1
ATOM 658 N N . GLU A 1 85 ? -8.182 7.048 18.500 1.00 98.25 85 GLU A N 1
ATOM 659 C CA . GLU A 1 85 ? -9.524 7.634 18.658 1.00 98.25 85 GLU A CA 1
ATOM 660 C C . GLU A 1 85 ? -10.485 6.702 19.413 1.00 98.25 85 GLU A C 1
ATOM 662 O O . GLU A 1 85 ? -11.229 7.129 20.295 1.00 98.25 85 GLU A O 1
ATOM 667 N N . LEU A 1 86 ? -10.448 5.402 19.103 1.00 97.69 86 LEU A N 1
ATOM 668 C CA . LEU A 1 86 ? -11.285 4.402 19.766 1.00 97.69 86 LEU A CA 1
ATOM 669 C C . LEU A 1 86 ? -10.909 4.188 21.237 1.00 97.69 86 LEU A C 1
ATOM 671 O O . LEU A 1 86 ? -11.802 4.005 22.058 1.00 97.69 86 LEU A O 1
ATOM 675 N N . ASN A 1 87 ? -9.616 4.194 21.573 1.00 96.81 87 ASN A N 1
ATOM 676 C CA . ASN A 1 87 ? -9.169 4.067 22.962 1.00 96.81 87 ASN A CA 1
ATOM 677 C C . ASN A 1 87 ? -9.489 5.325 23.775 1.00 96.81 87 ASN A C 1
ATOM 679 O O . ASN A 1 87 ? -9.911 5.199 24.920 1.00 96.81 87 ASN A O 1
ATOM 683 N N . ASP A 1 88 ? -9.352 6.512 23.182 1.00 96.38 88 ASP A N 1
ATOM 684 C CA . ASP A 1 88 ? -9.735 7.765 23.836 1.00 96.38 88 ASP A CA 1
ATOM 685 C C . ASP A 1 88 ? -11.244 7.778 24.122 1.00 96.38 88 ASP A C 1
ATOM 687 O O . ASP A 1 88 ? -11.661 8.009 25.254 1.00 96.38 88 ASP A O 1
ATOM 691 N N . THR A 1 89 ? -12.061 7.393 23.133 1.00 94.88 89 THR A N 1
ATOM 692 C CA . THR A 1 89 ? -13.518 7.248 23.307 1.00 94.88 89 THR A CA 1
ATOM 693 C C . THR A 1 89 ? -13.858 6.210 24.383 1.00 94.88 89 THR A C 1
ATOM 695 O O . THR A 1 89 ? -14.784 6.400 25.169 1.00 94.88 89 THR A O 1
ATOM 698 N N . LEU A 1 90 ? -13.126 5.092 24.435 1.00 93.62 90 LEU A N 1
ATOM 699 C CA . LEU A 1 90 ? -13.334 4.061 25.452 1.00 93.62 90 LEU A CA 1
ATOM 700 C C . LEU A 1 90 ? -13.060 4.604 26.860 1.00 93.62 90 LEU A C 1
ATOM 702 O O . LEU A 1 90 ? -13.858 4.359 27.760 1.00 93.62 90 LEU A O 1
ATOM 706 N N . LEU A 1 91 ? -11.982 5.374 27.029 1.00 92.69 91 LEU A N 1
ATOM 707 C CA . LEU A 1 91 ? -11.629 6.002 28.301 1.00 92.69 91 LEU A CA 1
ATOM 708 C C . LEU A 1 91 ? -12.687 7.021 28.747 1.00 92.69 91 LEU A C 1
ATOM 710 O O . LEU A 1 91 ? -13.034 7.067 29.925 1.00 92.69 91 LEU A O 1
ATOM 714 N N . GLU A 1 92 ? -13.223 7.817 27.819 1.00 91.50 92 GLU A N 1
ATOM 715 C CA . GLU A 1 92 ? -14.325 8.745 28.103 1.00 91.50 92 GLU A CA 1
ATOM 716 C C . GLU A 1 92 ? -15.585 8.002 28.568 1.00 91.50 92 GLU A C 1
ATOM 718 O O . GLU A 1 92 ? -16.209 8.397 29.553 1.00 91.50 92 GLU A O 1
ATOM 723 N N . LEU A 1 93 ? -15.942 6.896 27.904 1.00 89.44 93 LEU A N 1
ATOM 724 C CA . LEU A 1 93 ? -17.088 6.068 28.292 1.00 89.44 93 LEU A CA 1
ATOM 725 C C . LEU A 1 93 ? -16.900 5.414 29.667 1.00 89.44 93 LEU A C 1
ATOM 727 O O . LEU A 1 93 ? -17.869 5.312 30.415 1.00 89.44 93 LEU A O 1
ATOM 731 N N . GLU A 1 94 ? -15.676 5.011 30.018 1.00 86.81 94 GLU A N 1
ATOM 732 C CA . GLU A 1 94 ? -15.340 4.437 31.331 1.00 86.81 94 GLU A CA 1
ATOM 733 C C . GLU A 1 94 ? -15.446 5.452 32.482 1.00 86.81 94 GLU A C 1
ATOM 735 O O . GLU A 1 94 ? -15.619 5.056 33.635 1.00 86.81 94 GLU A O 1
ATOM 740 N N . GLN A 1 95 ? -15.361 6.753 32.187 1.00 86.44 95 GLN A N 1
ATOM 741 C CA . GLN A 1 95 ? -15.506 7.830 33.174 1.00 86.44 95 GLN A CA 1
ATOM 742 C C . GLN A 1 95 ? -16.963 8.256 33.404 1.00 86.44 95 GLN A C 1
ATOM 744 O O . GLN A 1 95 ? -17.257 8.905 34.411 1.00 86.44 95 GLN A O 1
ATOM 749 N N . ILE A 1 96 ? -17.882 7.911 32.497 1.00 78.88 96 ILE A N 1
ATOM 750 C CA . ILE A 1 96 ? -19.318 8.141 32.688 1.00 78.88 96 ILE A CA 1
ATOM 751 C C . ILE A 1 96 ? -19.829 7.129 33.723 1.00 78.88 96 ILE A C 1
ATOM 753 O O . ILE A 1 96 ? -19.455 5.961 33.670 1.00 78.88 96 ILE A O 1
ATOM 757 N N . GLU A 1 97 ? -20.662 7.576 34.675 1.00 62.84 97 GLU A N 1
ATOM 758 C CA . GLU A 1 97 ? -21.145 6.750 35.794 1.00 62.84 97 GLU A CA 1
ATOM 759 C C . GLU A 1 97 ? -21.536 5.322 35.365 1.00 62.84 97 GLU A C 1
ATOM 761 O O . GLU A 1 97 ? -22.239 5.147 34.357 1.00 62.84 97 GLU A O 1
ATOM 766 N N . PRO A 1 98 ? -21.137 4.297 36.144 1.00 59.09 98 PRO A N 1
ATOM 767 C CA . PRO A 1 98 ? -21.541 2.928 35.871 1.00 59.09 98 PRO A CA 1
ATOM 768 C C . PRO A 1 98 ? -23.074 2.856 35.850 1.00 59.09 98 PRO A C 1
ATOM 770 O O . PRO A 1 98 ? -23.732 3.499 36.665 1.00 59.09 98 PRO A O 1
ATOM 773 N N . HIS A 1 99 ? -23.631 2.058 34.929 1.00 60.28 99 HIS A N 1
ATOM 774 C CA . HIS A 1 99 ? -25.071 1.768 34.755 1.00 60.28 99 HIS A CA 1
ATOM 775 C C . HIS A 1 99 ? -25.849 2.563 33.688 1.00 60.28 99 HIS A C 1
ATOM 777 O O . HIS A 1 99 ? -27.072 2.701 33.789 1.00 60.28 99 HIS A O 1
ATOM 783 N N . ARG A 1 100 ? -25.204 2.980 32.588 1.00 74.12 100 ARG A N 1
ATOM 784 C CA . ARG A 1 100 ? -25.918 3.268 31.327 1.00 74.12 100 ARG A CA 1
ATOM 785 C C . ARG A 1 100 ? -25.814 2.074 30.365 1.00 74.12 100 ARG A C 1
ATOM 787 O O . ARG A 1 100 ? -24.770 1.917 29.740 1.00 74.12 100 ARG A O 1
ATOM 794 N N . PRO A 1 101 ? -26.900 1.307 30.124 1.00 78.44 101 PRO A N 1
ATOM 795 C CA . PRO A 1 101 ? -26.887 0.164 29.195 1.00 78.44 101 PRO A CA 1
ATOM 796 C C . PRO A 1 101 ? -26.384 0.498 27.779 1.00 78.44 101 PRO A C 1
ATOM 798 O O . PRO A 1 101 ? -25.837 -0.352 27.073 1.00 78.44 101 PRO A O 1
ATOM 801 N N . GLN A 1 102 ? -26.565 1.752 27.357 1.00 83.25 102 GLN A N 1
ATOM 802 C CA . GLN A 1 102 ? -26.060 2.246 26.081 1.00 83.25 102 GLN A CA 1
ATOM 803 C C . GLN A 1 102 ? -24.527 2.366 26.069 1.00 83.25 102 GLN A C 1
ATOM 805 O O . GLN A 1 102 ? -23.905 1.952 25.096 1.00 83.25 102 GLN A O 1
ATOM 810 N N . ALA A 1 103 ? -23.920 2.852 27.158 1.00 83.69 103 ALA A N 1
ATOM 811 C CA . ALA A 1 103 ? -22.468 2.970 27.280 1.00 83.69 103 ALA A CA 1
ATOM 812 C C . ALA A 1 103 ? -21.804 1.585 27.235 1.00 83.69 103 ALA A C 1
ATOM 814 O O . ALA A 1 103 ? -20.879 1.383 26.454 1.00 83.69 103 ALA A O 1
ATOM 815 N N . ASP A 1 104 ? -22.354 0.597 27.950 1.00 86.69 104 ASP A N 1
ATOM 816 C CA . ASP A 1 104 ? -21.858 -0.788 27.917 1.00 86.69 104 ASP A CA 1
ATOM 817 C C . ASP A 1 104 ? -21.894 -1.381 26.497 1.00 86.69 104 ASP A C 1
ATOM 819 O O . ASP A 1 104 ? -20.959 -2.052 26.046 1.00 86.69 104 ASP A O 1
ATOM 823 N N . THR A 1 105 ? -22.975 -1.102 25.761 1.00 90.69 105 THR A N 1
ATOM 824 C CA . THR A 1 105 ? -23.141 -1.553 24.373 1.00 90.69 105 THR A CA 1
ATOM 825 C C . THR A 1 105 ? -22.098 -0.923 23.452 1.00 90.69 105 THR A C 1
ATOM 827 O O . THR A 1 105 ? -21.521 -1.609 22.601 1.00 90.69 105 THR A O 1
ATOM 830 N N . ASP A 1 106 ? -21.836 0.372 23.613 1.00 91.69 106 ASP A N 1
ATOM 831 C CA . ASP A 1 106 ? -20.877 1.100 22.786 1.00 91.69 106 ASP A CA 1
ATOM 832 C C . ASP A 1 106 ? -19.431 0.700 23.116 1.00 91.69 106 ASP A C 1
ATOM 834 O O . ASP A 1 106 ? -18.655 0.427 22.197 1.00 91.69 106 ASP A O 1
ATOM 838 N N . MET A 1 107 ? -19.096 0.491 24.393 1.00 92.06 107 MET A N 1
ATOM 839 C CA . MET A 1 107 ? -17.808 -0.075 24.812 1.00 92.06 107 MET A CA 1
ATOM 840 C C . MET A 1 107 ? -17.564 -1.464 24.204 1.00 92.06 107 MET A C 1
ATOM 842 O O . MET A 1 107 ? -16.473 -1.744 23.701 1.00 92.06 107 MET A O 1
ATOM 846 N N . PHE A 1 108 ? -18.574 -2.343 24.200 1.00 93.94 108 PHE A N 1
ATOM 847 C CA . PHE A 1 108 ? -18.463 -3.665 23.573 1.00 93.94 108 PHE A CA 1
ATOM 848 C C . PHE A 1 108 ? -18.2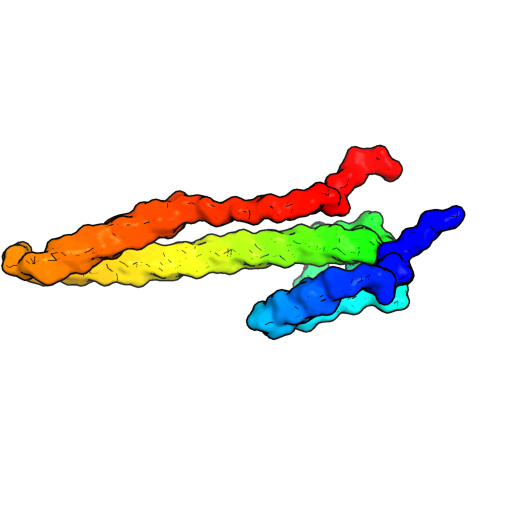20 -3.569 22.059 1.00 93.94 108 PHE A C 1
ATOM 850 O O . PHE A 1 108 ? -17.380 -4.287 21.507 1.00 93.94 108 PHE A O 1
ATOM 857 N N . ARG A 1 109 ? -18.922 -2.659 21.370 1.00 95.50 109 ARG A N 1
ATOM 858 C CA . ARG A 1 109 ? -18.722 -2.411 19.933 1.00 95.50 109 ARG A CA 1
ATOM 859 C C . ARG A 1 109 ? -17.316 -1.896 19.640 1.00 95.50 109 ARG A C 1
ATOM 861 O O . ARG A 1 109 ? -16.684 -2.405 18.715 1.00 95.50 109 ARG A O 1
ATOM 868 N N . ILE A 1 110 ? -16.823 -0.943 20.430 1.00 96.56 110 ILE A N 1
ATOM 869 C CA . ILE A 1 110 ? -15.469 -0.389 20.301 1.00 96.56 110 ILE A CA 1
ATOM 870 C C . ILE A 1 110 ? -14.422 -1.494 20.459 1.00 96.56 110 ILE A C 1
ATOM 872 O O . ILE A 1 110 ? -13.580 -1.653 19.576 1.00 96.56 110 ILE A O 1
ATOM 876 N N . LYS A 1 111 ? -14.525 -2.324 21.507 1.00 95.88 111 LYS A N 1
ATOM 877 C CA . LYS A 1 111 ? -13.613 -3.462 21.730 1.00 95.88 111 LYS A CA 1
ATOM 878 C C . LYS A 1 111 ? -13.590 -4.419 20.536 1.00 95.88 111 LYS A C 1
ATOM 880 O O . LYS A 1 111 ? -12.523 -4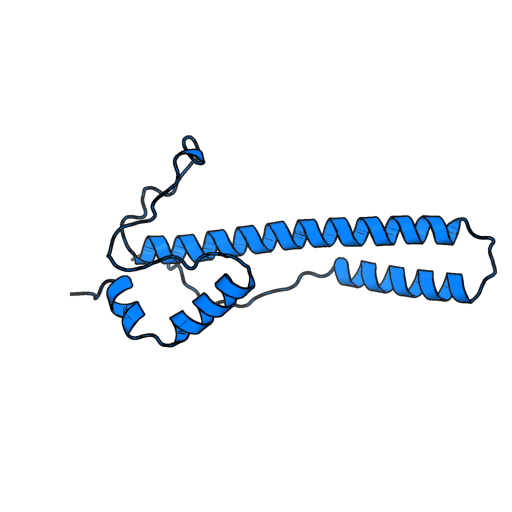.753 20.035 1.00 95.88 111 LYS A O 1
ATOM 885 N N . LYS A 1 112 ? -14.757 -4.747 19.971 1.00 97.62 112 LYS A N 1
ATOM 886 C CA . LYS A 1 112 ? -14.843 -5.582 18.762 1.00 97.62 112 LYS A CA 1
ATOM 887 C C . LYS A 1 112 ? -14.175 -4.943 17.536 1.00 97.62 112 LYS A C 1
ATOM 889 O O . LYS A 1 112 ? -13.652 -5.659 16.682 1.00 97.62 112 LYS A O 1
ATOM 894 N N . ILE A 1 113 ? -14.229 -3.618 17.390 1.00 97.38 113 ILE A N 1
ATOM 895 C CA . ILE A 1 113 ? -13.540 -2.920 16.295 1.00 97.38 113 ILE A CA 1
ATOM 896 C C . ILE A 1 113 ? -12.028 -2.947 16.524 1.00 97.38 113 ILE A C 1
ATOM 898 O O . ILE A 1 113 ? -11.297 -3.243 15.580 1.00 97.38 113 ILE A O 1
ATOM 902 N N . LEU A 1 114 ? -11.563 -2.707 17.752 1.00 97.25 114 LEU A N 1
ATOM 903 C CA . LEU A 1 114 ? -10.147 -2.821 18.114 1.00 97.25 114 LEU A CA 1
ATOM 904 C C . LEU A 1 114 ? -9.605 -4.224 17.799 1.00 97.25 114 LEU A C 1
ATOM 906 O O . LEU A 1 114 ? -8.607 -4.328 17.088 1.00 97.25 114 LEU A O 1
ATOM 910 N N . ASP A 1 115 ? -10.340 -5.282 18.157 1.00 97.31 115 ASP A N 1
ATOM 911 C CA . ASP A 1 115 ? -9.979 -6.669 17.824 1.00 97.31 115 ASP A CA 1
ATOM 912 C C . ASP A 1 115 ? -9.876 -6.910 16.309 1.00 97.31 115 ASP A C 1
ATOM 914 O O . ASP A 1 115 ? -9.094 -7.736 15.836 1.00 97.31 115 ASP A O 1
ATOM 918 N N . ARG A 1 116 ? -10.697 -6.219 15.505 1.00 96.50 116 ARG A N 1
ATOM 919 C CA . ARG A 1 116 ? -10.595 -6.280 14.038 1.00 96.50 116 ARG A CA 1
ATOM 920 C C . ARG A 1 116 ? -9.383 -5.517 13.524 1.00 96.50 116 ARG A C 1
ATOM 922 O O . ARG A 1 116 ? -8.792 -5.963 12.547 1.00 96.50 116 ARG A O 1
ATOM 929 N N . LEU A 1 117 ? -9.036 -4.394 14.148 1.00 96.75 117 LEU A N 1
ATOM 930 C CA . LEU A 1 117 ? -7.855 -3.605 13.801 1.00 96.75 117 LEU A CA 1
ATOM 931 C C . LEU A 1 117 ? -6.549 -4.319 14.176 1.00 96.75 117 LEU A C 1
ATOM 933 O O . LEU A 1 117 ? -5.522 -4.003 13.590 1.00 96.75 117 LEU A O 1
ATOM 937 N N . ASP A 1 118 ? -6.577 -5.302 15.076 1.00 95.12 118 ASP A N 1
ATOM 938 C CA . ASP A 1 118 ? -5.420 -6.167 15.357 1.00 95.12 118 ASP A CA 1
ATOM 939 C C . ASP A 1 118 ? -5.173 -7.230 14.272 1.00 95.12 118 ASP A C 1
ATOM 941 O O . ASP A 1 118 ? -4.147 -7.913 14.273 1.00 95.12 118 ASP A O 1
ATOM 945 N N . LYS A 1 119 ? -6.089 -7.376 13.307 1.00 95.38 119 LYS A N 1
ATOM 946 C CA . LYS A 1 119 ? -5.939 -8.329 12.203 1.00 95.38 119 LYS A CA 1
ATOM 947 C C . LYS A 1 119 ? -5.192 -7.701 11.033 1.00 95.38 119 LYS A C 1
ATOM 949 O O . LYS A 1 119 ? -5.446 -6.565 10.643 1.00 95.38 119 LYS A O 1
ATOM 954 N N . GLN A 1 120 ? -4.326 -8.497 10.413 1.00 91.69 120 GLN A N 1
ATOM 955 C CA . GLN A 1 120 ? -3.654 -8.135 9.168 1.00 91.69 120 GLN A CA 1
ATOM 956 C C . GLN A 1 120 ? -4.550 -8.409 7.956 1.00 91.69 120 GLN A C 1
ATOM 958 O O . GLN A 1 120 ? -5.249 -9.424 7.902 1.00 91.69 120 GLN A O 1
ATOM 963 N N . VAL A 1 121 ? -4.479 -7.528 6.958 1.00 92.69 121 VAL A N 1
ATOM 964 C CA . VAL A 1 121 ? -5.019 -7.769 5.614 1.00 92.69 121 VAL A CA 1
ATOM 965 C C . VAL A 1 121 ? -3.892 -8.330 4.754 1.00 92.69 121 VAL A C 1
ATOM 967 O O . VAL A 1 121 ? -2.787 -7.795 4.770 1.00 92.69 121 VAL A O 1
ATOM 970 N N . ARG A 1 122 ? -4.155 -9.417 4.024 1.00 88.25 122 ARG A N 1
ATOM 971 C CA . ARG A 1 122 ? -3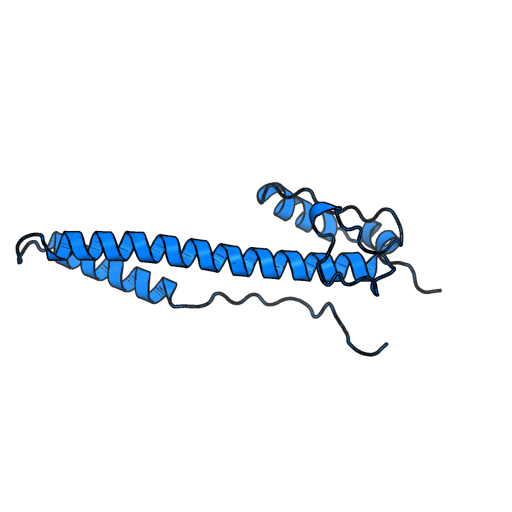.182 -10.053 3.127 1.00 88.25 122 ARG A CA 1
ATOM 972 C C . ARG A 1 122 ? -3.621 -9.871 1.682 1.00 88.25 122 ARG A C 1
ATOM 974 O O . ARG A 1 122 ? -4.778 -10.137 1.368 1.00 88.25 122 ARG A O 1
ATOM 981 N N . TRP A 1 123 ? -2.683 -9.472 0.834 1.00 88.31 123 TRP A N 1
ATOM 982 C CA . TRP A 1 123 ? -2.845 -9.424 -0.616 1.00 88.31 123 TRP A CA 1
ATOM 983 C C . TRP A 1 123 ? -2.047 -10.559 -1.252 1.00 88.31 123 TRP A C 1
ATOM 985 O O . TRP A 1 123 ? -0.961 -10.895 -0.781 1.00 88.31 123 TRP A O 1
ATOM 995 N N . THR A 1 124 ? -2.600 -11.172 -2.295 1.00 92.06 124 THR A N 1
ATOM 996 C CA . THR A 1 124 ? -1.914 -12.192 -3.095 1.00 92.06 124 THR A CA 1
ATOM 997 C C . THR A 1 124 ? -1.581 -11.573 -4.441 1.00 92.06 124 THR A C 1
ATOM 999 O O . THR A 1 124 ? -2.479 -11.089 -5.123 1.00 92.06 124 THR A O 1
ATOM 1002 N N . LEU A 1 125 ? -0.299 -11.561 -4.793 1.00 90.94 125 LEU A N 1
ATOM 1003 C CA . LEU A 1 125 ? 0.214 -10.970 -6.026 1.00 90.94 125 LEU A CA 1
ATOM 1004 C C . LEU A 1 125 ? 0.905 -12.067 -6.848 1.00 90.94 125 LEU A C 1
ATOM 1006 O O . LEU A 1 125 ? 1.495 -12.968 -6.241 1.00 90.94 125 LEU A O 1
ATOM 1010 N N . PRO A 1 126 ? 0.844 -12.020 -8.192 1.00 92.00 126 PRO A N 1
ATOM 1011 C CA . PRO A 1 126 ? 1.717 -12.834 -9.034 1.00 92.00 126 PRO A CA 1
ATOM 1012 C C . PRO A 1 126 ? 3.176 -12.565 -8.672 1.00 92.00 126 PRO A C 1
ATOM 1014 O O . PRO A 1 126 ? 3.513 -11.427 -8.375 1.00 92.00 126 PRO A O 1
ATOM 1017 N N . GLU A 1 127 ? 4.044 -13.572 -8.692 1.00 91.38 127 GLU A N 1
ATOM 1018 C CA . GLU A 1 127 ? 5.478 -13.342 -8.494 1.00 91.38 127 GLU A CA 1
ATOM 1019 C C . GLU A 1 127 ? 6.027 -12.517 -9.667 1.00 91.38 127 GLU A C 1
ATOM 1021 O O . GLU A 1 127 ? 5.925 -12.939 -10.817 1.00 91.38 127 GLU A O 1
ATOM 1026 N N . TRP A 1 128 ? 6.567 -11.329 -9.375 1.00 90.38 128 TRP A N 1
ATOM 1027 C CA . TRP A 1 128 ? 7.075 -10.399 -10.394 1.00 90.38 128 TRP A CA 1
ATOM 1028 C C . TRP A 1 128 ? 8.597 -10.238 -10.376 1.00 90.38 128 TRP A C 1
ATOM 1030 O O . TRP A 1 128 ? 9.139 -9.643 -11.294 1.00 90.38 128 TRP A O 1
ATOM 1040 N N . LYS A 1 129 ? 9.288 -10.785 -9.364 1.00 87.00 129 LYS A N 1
ATOM 1041 C CA . LYS A 1 129 ? 10.753 -10.798 -9.269 1.00 87.00 129 LYS A CA 1
ATOM 1042 C C . LYS A 1 129 ? 11.260 -12.225 -9.197 1.00 87.00 129 LYS A C 1
ATOM 1044 O O . LYS A 1 129 ? 10.963 -12.928 -8.237 1.00 87.00 129 LYS A O 1
ATOM 1049 N N . VAL A 1 130 ? 12.099 -12.620 -10.149 1.00 81.62 130 VAL A N 1
ATOM 1050 C CA . VAL A 1 130 ? 12.782 -13.918 -10.121 1.00 81.62 130 VAL A CA 1
ATOM 1051 C C . VAL A 1 130 ? 14.277 -13.675 -9.945 1.00 81.62 130 VAL A C 1
ATOM 1053 O O . VAL A 1 130 ? 14.945 -13.151 -10.831 1.00 81.62 130 VAL A O 1
ATOM 1056 N N . LYS A 1 131 ? 14.837 -14.047 -8.787 1.00 60.19 131 LYS A N 1
ATOM 1057 C CA . LYS A 1 131 ? 16.291 -13.977 -8.570 1.00 60.19 131 LYS A CA 1
ATOM 1058 C C . LYS A 1 131 ? 16.976 -15.131 -9.313 1.00 60.19 131 LYS A C 1
ATOM 1060 O O . LYS A 1 131 ? 16.913 -16.262 -8.837 1.00 60.19 131 LYS A O 1
ATOM 1065 N N . GLY A 1 132 ? 17.666 -14.844 -10.422 1.00 51.22 132 GLY A N 1
ATOM 1066 C CA . GLY A 1 132 ? 18.627 -15.776 -11.039 1.00 51.22 132 GLY A CA 1
ATOM 1067 C C . GLY A 1 132 ? 18.477 -16.047 -12.541 1.00 51.22 132 GLY A C 1
ATOM 1068 O O . GLY A 1 132 ? 18.528 -17.212 -12.931 1.00 51.22 132 GLY A O 1
ATOM 1069 N N . GLY A 1 133 ? 18.314 -15.007 -13.363 1.00 39.59 133 GLY A N 1
ATOM 1070 C CA . GLY A 1 133 ? 18.453 -15.078 -14.826 1.00 39.59 133 GLY A CA 1
ATOM 1071 C C . GLY A 1 133 ? 19.740 -14.421 -15.296 1.00 39.59 133 GLY A C 1
ATOM 1072 O O . GLY A 1 133 ? 20.035 -13.329 -14.765 1.00 39.59 133 GLY A O 1
#

Mean predicted aligned error: 6.29 Å

Solvent-accessible surface area (backbone atoms only — not comparable to full-atom values): 8254 Å² total; per-residue (Å²): 132,85,81,56,49,27,77,49,49,84,75,44,79,63,56,60,58,52,40,51,54,30,49,76,70,73,38,83,63,84,86,54,92,47,61,51,33,67,85,79,63,77,90,57,67,91,57,96,67,76,77,86,38,63,27,27,52,46,29,52,52,50,49,54,51,53,52,52,52,50,52,52,51,51,51,51,51,54,46,53,52,54,50,48,58,50,51,54,52,45,53,55,55,69,69,47,73,91,88,46,75,64,54,58,52,50,48,54,52,48,50,55,49,51,61,54,68,74,53,86,86,86,84,89,74,80,90,82,78,78,96,85,127

pLDDT: mean 88.78, std 10.36, range [39.59, 98.5]

Secondary structure (DSSP, 8-state):
-PPPHHHHHTT-THHHHHHHHHHHTTPPPPP-SSS------GGGTTS---TT--SHHHHHHHHHHHHHHHHHHHHHHHHHHHHHHHHHHHHHHHHS-S--HHHHHHHHHHHHHHHHHTSPP---------S--

Radius of gyration: 22.62 Å; Cα contacts (8 Å, |Δi|>4): 64; chains: 1; bounding box: 49×31×65 Å

Nearest PDB structures (foldseek):
  8vaa-assembly1_Q  TM=6.714E-01  e=9.803E-01  Legionella pneumophila
  4ogp-assembly2_B  TM=8.488E-01  e=3.506E+00  Saccharomyces cerevisiae S288C
  6t5a-assembly1_A  TM=5.805E-01  e=1.854E+00  Human alphaherpesvirus 1
  6koq-assembly1_D  TM=6.182E-01  e=8.028E+00  Mycobacterium tuberculosis H37Rv

Foldseek 3Di:
DDDAPLVVVVVDPCVVVVCVVCVVVVHHDDHSNFFAFDDDDPVCPPPPDPPVGGTSLNNVVVVVVVVVVVVVVVLVVVLVVLLVVLVVVLVVLVPPDPDDPVSVVSNVVSVVVNVVSPDDDDDDDDDSDDPDD

Sequence (133 aa):
MTQPFFAFLDFDSNWDDAKIALGMAGIEPPEFDDDRGPEFPSDLEGLELPTHLTDSIGRAELTVECLLEAATTLAGIINRYKRKELNDTLLELEQIEPHRPQADTDMFRIKKILDRLDKQVRWTLPEWKVKGG